Protein AF-A0A926AR43-F1 (afdb_monomer_lite)

pLDDT: mean 75.73, std 16.9, range [29.7, 95.81]

Secondary structure (DSSP, 8-state):
--HHHHHHHHHSPPPSSS-S-SEEEE----HHHHHHHHHHHTSSHHHHHHHHHHHHHHHHHTT--S--SSEEEE-SSEEEEEEE--TTS-HHHHHHHHHHHHHHHHTTTEEEEEEEEEEEEETTEEEEEEEEEEEEP----TT------SSSEEEEEEESSS-EEEEEEE-------

Foldseek 3Di:
DDPVVVVCCVVPPQDPPLRDFPDKDADDDDPVLVVVLVVVVPDCLLVVVVVLLVVLVVCVVVVVDPDRQWDWDDDPWWIKIWRFDDPVADASSLVSNLVVVVVVVVVLAKDFPGWMWTWHDDPVWIKIKTKTWIAGDPPDPDPDDDPDPAGIWIWIWIDIVDGITMTMTTHPPPPDD

Radius of gyration: 17.55 Å; chains: 1; bounding box: 45×41×49 Å

Sequence (177 aa):
MTFANKLINTLFPAATERNKPFLIEKLERNQHQKINYNRWLQTSEPRTFNETIYLAYKLKKHRKQKVSEILIFHSQYSQTLLIPYHHSLENYKFQYYFDYVKDSILSIGYHTTLAEREINDRETHIETTERYYLGFSDEFRVGGRIHQLYGSLLLELQLLTLKCLRLTGFVVKQLRE

Structure (mmCIF, N/CA/C/O backbone):
data_AF-A0A926AR43-F1
#
_entry.id   AF-A0A926AR43-F1
#
loop_
_atom_site.group_PDB
_atom_site.id
_atom_site.type_symbol
_atom_site.label_atom_id
_atom_site.label_alt_id
_atom_site.label_comp_id
_atom_site.label_asym_id
_atom_site.label_entity_id
_atom_site.label_seq_id
_atom_site.pdbx_PDB_ins_code
_atom_site.Cartn_x
_atom_site.Cartn_y
_atom_site.Cartn_z
_atom_site.occupancy
_atom_site.B_iso_or_equiv
_atom_site.auth_seq_id
_atom_site.auth_comp_id
_atom_site.auth_asym_id
_atom_site.auth_atom_id
_atom_site.pdbx_PDB_model_num
ATOM 1 N N . MET A 1 1 ? 10.035 18.831 11.432 1.00 45.59 1 MET A N 1
ATOM 2 C CA . MET A 1 1 ? 8.811 17.993 11.447 1.00 45.59 1 MET A CA 1
ATOM 3 C C . MET A 1 1 ? 7.919 18.370 10.271 1.00 45.59 1 MET A C 1
ATOM 5 O O . MET A 1 1 ? 7.848 19.546 9.939 1.00 45.59 1 MET A O 1
ATOM 9 N N . THR A 1 2 ? 7.246 17.403 9.653 1.00 62.22 2 THR A N 1
ATOM 10 C CA . THR A 1 2 ? 6.353 17.576 8.490 1.00 62.22 2 THR A CA 1
ATOM 11 C C . THR A 1 2 ? 4.924 17.974 8.882 1.00 62.22 2 THR A C 1
ATOM 13 O O . THR A 1 2 ? 4.415 17.545 9.915 1.00 62.22 2 THR A O 1
ATOM 16 N 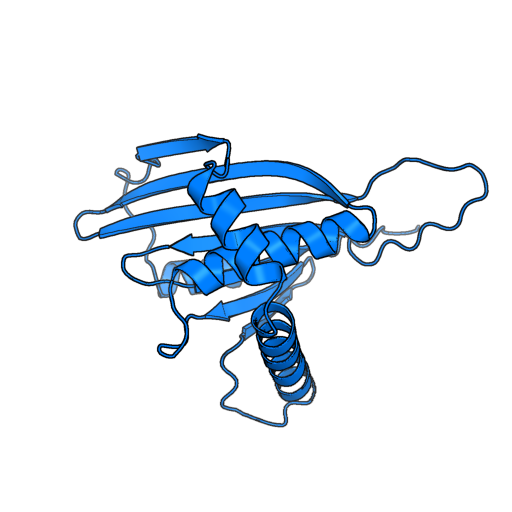N . PHE A 1 3 ? 4.239 18.744 8.024 1.00 57.16 3 PHE A N 1
ATOM 17 C CA . PHE A 1 3 ? 2.830 19.134 8.220 1.00 57.16 3 PHE A CA 1
ATOM 18 C C . PHE A 1 3 ? 1.893 17.922 8.356 1.00 57.16 3 PHE A C 1
ATOM 20 O O . PHE A 1 3 ? 1.027 17.918 9.225 1.00 57.16 3 PHE A O 1
ATOM 27 N N . ALA A 1 4 ? 2.122 16.865 7.566 1.00 55.84 4 ALA A N 1
ATOM 28 C CA . ALA A 1 4 ? 1.369 15.614 7.663 1.00 55.84 4 ALA A CA 1
ATOM 29 C C . ALA A 1 4 ? 1.416 15.015 9.080 1.00 55.84 4 ALA A C 1
ATOM 31 O O . ALA A 1 4 ? 0.385 14.596 9.588 1.00 55.84 4 ALA A O 1
ATOM 32 N N . ASN A 1 5 ? 2.571 15.053 9.754 1.00 53.03 5 ASN A N 1
ATOM 33 C CA . ASN A 1 5 ? 2.711 14.539 11.117 1.00 53.03 5 ASN A CA 1
ATOM 34 C C . ASN A 1 5 ? 1.969 15.425 12.129 1.00 53.03 5 ASN A C 1
ATOM 36 O O . ASN A 1 5 ? 1.402 14.898 13.073 1.00 53.03 5 ASN A O 1
ATOM 40 N N . LYS A 1 6 ? 1.898 16.751 11.929 1.00 63.38 6 LYS A N 1
ATOM 41 C CA . LYS A 1 6 ? 1.031 17.605 12.763 1.00 63.38 6 LYS A CA 1
ATOM 42 C C . LYS A 1 6 ? -0.447 17.273 12.569 1.00 63.38 6 LYS A C 1
ATOM 44 O O . LYS A 1 6 ? -1.176 17.222 13.550 1.00 63.38 6 LYS A O 1
ATOM 49 N N . LEU A 1 7 ? -0.887 17.043 11.331 1.00 63.50 7 LEU A N 1
ATOM 50 C CA . LEU A 1 7 ? -2.286 16.732 11.035 1.00 63.50 7 LEU A CA 1
ATOM 51 C C . LEU A 1 7 ? -2.677 15.337 11.553 1.00 63.50 7 LEU A C 1
ATOM 53 O O . LEU A 1 7 ? -3.717 15.203 12.188 1.00 63.50 7 LEU A O 1
ATOM 57 N N . ILE A 1 8 ? -1.806 14.336 11.384 1.00 60.00 8 ILE A N 1
ATOM 58 C CA . ILE A 1 8 ? -1.956 13.004 11.989 1.00 60.00 8 ILE A CA 1
ATOM 59 C C . ILE A 1 8 ? -2.001 13.124 13.515 1.00 60.00 8 ILE A C 1
ATOM 61 O O . ILE A 1 8 ? -3.003 12.732 14.091 1.00 60.00 8 ILE A O 1
ATOM 65 N N . ASN A 1 9 ? -1.033 13.784 14.161 1.00 62.75 9 ASN A N 1
ATOM 66 C CA . ASN A 1 9 ? -1.021 13.970 15.621 1.00 62.75 9 ASN A CA 1
ATOM 67 C C . ASN A 1 9 ? -2.187 14.830 16.165 1.00 62.75 9 ASN A C 1
ATOM 69 O O . ASN A 1 9 ? -2.351 14.925 17.378 1.00 62.75 9 ASN A O 1
ATOM 73 N N . THR A 1 10 ? -2.968 15.486 15.297 1.00 68.88 10 THR A N 1
ATOM 74 C CA . THR A 1 10 ? -4.179 16.245 15.669 1.00 68.88 10 THR A CA 1
ATOM 75 C C . THR A 1 10 ? -5.443 15.386 15.551 1.00 68.88 10 THR A C 1
ATOM 77 O O . THR A 1 10 ? -6.381 15.571 16.317 1.00 68.88 10 THR A O 1
ATOM 80 N N . LEU A 1 11 ? -5.470 14.444 14.602 1.00 55.44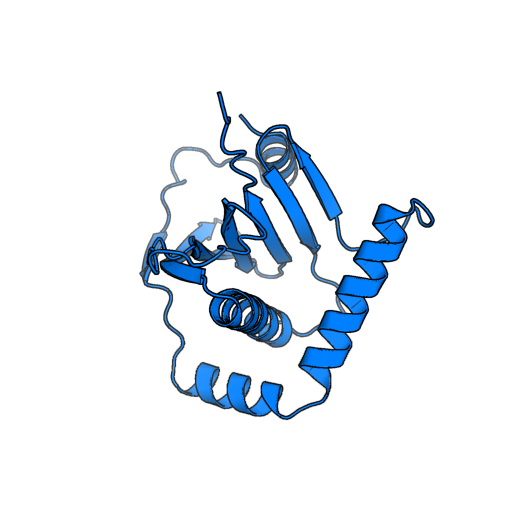 11 LEU A N 1
ATOM 81 C CA . LEU A 1 11 ? -6.562 13.479 14.412 1.00 55.44 11 LEU A CA 1
ATOM 82 C C . LEU A 1 11 ? -6.383 12.214 15.276 1.00 55.44 11 LEU A C 1
ATOM 84 O O . LEU A 1 11 ? -7.361 11.571 15.640 1.00 55.44 11 LEU A O 1
ATOM 88 N N . PHE A 1 12 ? -5.134 11.891 15.613 1.00 61.34 12 PHE A N 1
ATOM 89 C CA . PHE A 1 12 ? -4.676 10.723 16.360 1.00 61.34 12 PHE A CA 1
ATOM 90 C C . PHE A 1 12 ? -3.554 11.180 17.318 1.00 61.34 12 PHE A C 1
ATOM 92 O O . PHE A 1 12 ? -2.378 11.167 16.941 1.00 61.34 12 PHE A O 1
ATOM 99 N N . PRO A 1 13 ? -3.877 11.688 18.524 1.00 54.88 13 PRO A N 1
ATOM 100 C CA . PRO A 1 13 ? -2.875 12.232 19.439 1.00 54.88 13 PRO A CA 1
ATOM 101 C C . PRO A 1 13 ? -1.839 11.177 19.844 1.00 54.88 13 PRO A C 1
ATOM 103 O O . PRO A 1 13 ? -2.177 10.048 20.191 1.00 54.88 13 PRO A O 1
ATOM 106 N N . ALA A 1 14 ? -0.560 11.559 19.803 1.00 50.41 14 ALA A N 1
ATOM 107 C CA . ALA A 1 14 ? 0.548 10.659 20.106 1.00 50.41 14 ALA A CA 1
ATOM 108 C C . ALA A 1 14 ? 0.492 10.194 21.573 1.00 50.41 14 ALA A C 1
ATOM 110 O O . ALA A 1 14 ? 0.597 11.010 22.489 1.00 50.41 14 ALA A O 1
ATOM 111 N N . ALA A 1 15 ? 0.340 8.886 21.784 1.00 50.06 15 ALA A N 1
ATOM 112 C CA . ALA A 1 15 ? 0.233 8.305 23.117 1.00 50.06 15 ALA A CA 1
ATOM 113 C C . ALA A 1 15 ? 1.527 8.460 23.942 1.00 50.06 15 ALA A C 1
ATOM 115 O O . ALA A 1 15 ? 2.642 8.427 23.407 1.00 50.06 15 ALA A O 1
ATOM 116 N N . THR A 1 16 ? 1.354 8.574 25.261 1.00 49.16 16 THR A N 1
ATOM 117 C CA . THR A 1 16 ? 2.397 8.412 26.289 1.00 49.16 16 THR A CA 1
ATOM 118 C C . THR A 1 16 ? 3.026 7.013 26.240 1.00 49.16 16 THR A C 1
ATOM 120 O O . THR A 1 16 ? 2.541 6.145 25.527 1.00 49.16 16 THR A O 1
ATOM 123 N N . GLU A 1 17 ? 4.104 6.783 27.001 1.00 47.66 17 GLU A N 1
ATOM 124 C CA . GLU A 1 17 ? 5.125 5.718 26.838 1.00 47.66 17 GLU A CA 1
ATOM 125 C C . GLU A 1 17 ? 4.668 4.248 26.654 1.00 47.66 17 GLU A C 1
ATOM 127 O O . GLU A 1 17 ? 5.480 3.410 26.263 1.00 47.66 17 GLU A O 1
ATOM 132 N N . ARG A 1 18 ? 3.371 3.940 26.780 1.00 47.72 18 ARG A N 1
ATOM 133 C CA . ARG A 1 18 ? 2.690 2.739 26.239 1.00 47.72 18 ARG A CA 1
ATOM 134 C C . ARG A 1 18 ? 2.727 2.645 24.693 1.00 47.72 18 ARG A C 1
ATOM 136 O O . ARG A 1 18 ? 1.903 1.967 24.095 1.00 47.72 18 ARG A O 1
ATOM 143 N N . ASN A 1 19 ? 3.639 3.356 24.029 1.00 52.31 19 ASN A N 1
ATOM 144 C CA . ASN A 1 19 ? 3.619 3.654 22.593 1.00 52.31 19 ASN A CA 1
ATOM 145 C C . ASN A 1 19 ? 4.788 2.998 21.831 1.00 52.31 19 ASN A C 1
ATOM 147 O O . ASN A 1 19 ? 5.288 3.540 20.847 1.00 52.31 19 ASN A O 1
ATOM 151 N N . LYS A 1 20 ? 5.254 1.839 22.313 1.00 54.97 20 LYS A N 1
ATOM 152 C CA . LYS A 1 20 ? 6.039 0.901 21.500 1.00 54.97 20 LYS A CA 1
ATOM 153 C C . LYS A 1 20 ? 5.061 0.023 20.711 1.00 54.97 20 LYS A C 1
ATOM 155 O O . LYS A 1 20 ? 4.079 -0.414 21.312 1.00 54.97 20 LYS A O 1
ATOM 160 N N . PRO A 1 21 ? 5.319 -0.277 19.428 1.00 58.56 21 PRO A N 1
ATOM 161 C CA . PRO A 1 21 ? 4.482 -1.207 18.686 1.00 58.56 21 PRO A CA 1
ATOM 162 C C . PRO A 1 21 ? 4.519 -2.590 19.332 1.00 58.56 21 PRO A C 1
ATOM 164 O O . PRO A 1 21 ? 5.574 -3.065 19.755 1.00 58.56 21 PRO A O 1
ATOM 167 N N . PHE A 1 22 ? 3.347 -3.217 19.411 1.00 75.00 22 PHE A N 1
ATOM 168 C CA . PHE A 1 22 ? 3.155 -4.544 19.993 1.00 75.00 22 PHE A CA 1
ATOM 169 C C . PHE A 1 22 ? 3.867 -5.616 19.158 1.00 75.00 22 PHE A C 1
ATOM 171 O O . PHE A 1 22 ? 4.471 -6.538 19.703 1.00 75.00 22 PHE A O 1
ATOM 178 N N . LEU A 1 23 ? 3.846 -5.455 17.832 1.00 83.38 23 LEU A N 1
ATOM 179 C CA . LEU A 1 23 ? 4.600 -6.276 16.891 1.00 83.38 23 LEU A CA 1
ATOM 180 C C . LEU A 1 23 ? 5.087 -5.420 15.715 1.00 83.38 23 LEU A C 1
ATOM 182 O O . LEU A 1 23 ? 4.319 -4.644 15.151 1.00 83.38 23 LEU A O 1
ATOM 186 N N . ILE A 1 24 ? 6.343 -5.609 15.310 1.00 89.06 24 ILE A N 1
ATOM 187 C CA . ILE A 1 24 ? 6.808 -5.288 13.957 1.00 89.06 24 ILE A CA 1
ATOM 188 C C . ILE A 1 24 ? 7.202 -6.611 13.308 1.00 89.06 24 ILE A C 1
ATOM 190 O O . ILE A 1 24 ? 8.004 -7.361 13.864 1.00 89.06 24 ILE A O 1
ATOM 194 N N . GLU A 1 25 ? 6.656 -6.890 12.131 1.00 91.69 25 GLU A N 1
ATOM 195 C CA . GLU A 1 25 ? 6.975 -8.075 11.339 1.00 91.69 25 GLU A CA 1
ATOM 196 C C . GLU A 1 25 ? 7.204 -7.726 9.863 1.00 91.69 25 GLU A C 1
ATOM 198 O O . GLU A 1 25 ? 6.858 -6.644 9.381 1.00 91.69 25 GLU A O 1
ATOM 203 N N . LYS A 1 26 ? 7.790 -8.663 9.114 1.00 94.31 26 LYS A N 1
ATOM 204 C CA . LYS A 1 26 ? 7.937 -8.536 7.662 1.00 94.31 26 LYS A CA 1
ATOM 205 C C . LYS A 1 26 ? 6.564 -8.662 6.997 1.00 94.31 26 LYS A C 1
ATOM 207 O O . LYS A 1 26 ? 5.847 -9.636 7.217 1.00 94.31 26 LYS A O 1
ATOM 212 N N . LEU A 1 27 ? 6.216 -7.709 6.136 1.00 94.12 27 LEU A N 1
ATOM 213 C CA . LEU A 1 27 ? 4.940 -7.709 5.424 1.00 94.12 27 LEU A CA 1
ATOM 214 C C . LEU A 1 27 ? 4.918 -8.781 4.334 1.00 94.12 27 LEU A C 1
ATOM 216 O O . LEU A 1 27 ? 5.390 -8.574 3.216 1.00 94.12 27 LEU A O 1
ATOM 220 N N . GLU A 1 28 ? 4.311 -9.920 4.654 1.00 93.06 28 GLU A N 1
ATOM 221 C CA . GLU A 1 28 ? 4.021 -10.975 3.688 1.00 93.06 28 GLU A CA 1
ATOM 222 C C . GLU A 1 28 ? 2.516 -11.238 3.548 1.00 93.06 28 GLU A C 1
ATOM 224 O O . GLU A 1 28 ? 1.725 -11.107 4.488 1.00 93.06 28 GLU A O 1
ATOM 229 N N . ARG A 1 29 ? 2.113 -11.613 2.327 1.00 93.19 29 ARG A N 1
ATOM 230 C CA . ARG A 1 29 ? 0.750 -12.052 2.002 1.00 93.19 29 ARG A CA 1
ATOM 231 C C . ARG A 1 29 ? 0.650 -13.568 2.095 1.00 93.19 29 ARG A C 1
ATOM 233 O O . ARG A 1 29 ? 1.429 -14.279 1.449 1.00 93.19 29 ARG A O 1
ATOM 240 N N . ASN A 1 30 ? -0.331 -14.066 2.842 1.00 93.50 30 ASN A N 1
ATOM 241 C CA . ASN A 1 30 ? -0.620 -15.499 2.908 1.00 93.50 30 ASN A CA 1
ATOM 242 C C . ASN A 1 30 ? -1.229 -16.010 1.581 1.00 93.50 30 ASN A C 1
ATOM 244 O O . ASN A 1 30 ? -1.586 -15.220 0.701 1.00 93.50 30 ASN A O 1
ATOM 248 N N . GLN A 1 31 ? -1.332 -17.332 1.399 1.00 95.19 31 GLN A N 1
ATOM 249 C CA . GLN A 1 31 ? -1.822 -17.886 0.128 1.00 95.19 31 GLN A CA 1
ATOM 250 C C . GLN A 1 31 ? -3.272 -17.490 -0.188 1.00 95.19 31 GLN A C 1
ATOM 252 O O . GLN A 1 31 ? -3.568 -17.181 -1.337 1.00 95.19 31 GLN A O 1
ATOM 257 N N . HIS A 1 32 ? -4.161 -17.415 0.807 1.00 93.25 32 HIS A N 1
ATOM 258 C CA . HIS A 1 32 ? -5.552 -17.000 0.595 1.00 93.25 32 HIS A CA 1
ATOM 259 C C . HIS A 1 32 ? -5.650 -15.543 0.105 1.00 93.25 32 HIS A C 1
ATOM 261 O O . HIS A 1 32 ? -6.371 -15.258 -0.851 1.00 93.25 32 HIS A O 1
ATOM 267 N N . GLN A 1 33 ? -4.859 -14.635 0.689 1.00 91.81 33 GLN A N 1
ATOM 268 C CA . GLN A 1 33 ? -4.732 -13.251 0.223 1.00 91.81 33 GLN A CA 1
ATOM 269 C C . GLN A 1 33 ? -4.200 -13.187 -1.215 1.00 91.81 33 GLN A C 1
ATOM 271 O O . GLN A 1 33 ? -4.802 -12.510 -2.042 1.00 91.81 33 GLN A O 1
ATOM 276 N N . LYS A 1 34 ? -3.127 -13.928 -1.533 1.00 94.31 34 LYS A N 1
ATOM 277 C CA . LYS A 1 34 ? -2.548 -14.003 -2.890 1.00 94.31 34 LYS A CA 1
ATOM 278 C C . LYS A 1 34 ? -3.557 -14.523 -3.923 1.00 94.31 34 LYS A C 1
ATOM 280 O O . LYS A 1 34 ? -3.697 -13.933 -4.988 1.00 94.31 34 LYS A O 1
ATOM 285 N N . ILE A 1 35 ? -4.300 -15.584 -3.601 1.00 95.69 35 ILE A N 1
ATOM 286 C CA . ILE A 1 35 ? -5.327 -16.162 -4.482 1.00 95.69 35 ILE A CA 1
ATOM 287 C C . ILE A 1 35 ? -6.462 -15.160 -4.738 1.00 95.69 35 ILE A C 1
ATOM 289 O O . ILE A 1 35 ? -6.865 -14.977 -5.885 1.00 95.69 35 ILE A O 1
ATOM 293 N N . ASN A 1 36 ? -6.969 -14.489 -3.701 1.00 93.44 36 ASN A N 1
ATOM 294 C CA . ASN A 1 36 ? -8.083 -13.550 -3.863 1.00 93.44 36 ASN A CA 1
ATOM 295 C C . ASN A 1 36 ? -7.662 -12.233 -4.527 1.00 93.44 36 ASN A C 1
ATOM 297 O O . ASN A 1 36 ? -8.425 -11.704 -5.330 1.00 93.44 36 ASN A O 1
ATOM 301 N N . TYR A 1 37 ? -6.435 -11.763 -4.289 1.00 94.88 37 TYR A N 1
ATOM 302 C CA . TYR A 1 37 ? -5.831 -10.674 -5.055 1.00 94.88 37 TYR A CA 1
ATOM 303 C C . TYR A 1 37 ? -5.717 -11.037 -6.544 1.00 94.88 37 TYR A C 1
ATOM 305 O O . TYR A 1 37 ? -6.219 -10.306 -7.394 1.00 94.88 37 TYR A O 1
ATOM 313 N N . ASN A 1 38 ? -5.179 -12.217 -6.872 1.00 95.12 38 ASN A N 1
ATOM 314 C CA . ASN A 1 38 ? -5.079 -12.684 -8.258 1.00 95.12 38 ASN A CA 1
ATOM 315 C C . ASN A 1 38 ? -6.452 -12.831 -8.938 1.00 95.12 38 ASN A C 1
ATOM 317 O O . ASN A 1 38 ? -6.575 -12.508 -10.116 1.00 95.12 38 ASN A O 1
ATOM 321 N N . ARG A 1 39 ? -7.490 -13.271 -8.209 1.00 95.06 39 ARG A N 1
ATOM 322 C CA . ARG A 1 39 ? -8.886 -13.281 -8.692 1.00 95.06 39 ARG A CA 1
ATOM 323 C C . ARG A 1 39 ? -9.396 -11.864 -8.962 1.00 95.06 39 ARG A C 1
ATOM 325 O O . ARG A 1 39 ? -9.959 -11.615 -10.021 1.00 95.06 39 ARG A O 1
ATOM 332 N N . TRP A 1 40 ? -9.171 -10.939 -8.030 1.00 93.94 40 TRP A N 1
ATOM 333 C CA . TRP A 1 40 ? -9.574 -9.536 -8.140 1.00 93.94 40 TRP A CA 1
ATOM 334 C C . TRP A 1 40 ? -8.919 -8.833 -9.340 1.00 93.94 40 TRP A C 1
ATOM 336 O O . TRP A 1 40 ? -9.603 -8.101 -10.056 1.00 93.94 40 TRP A O 1
ATOM 346 N N . LEU A 1 41 ? -7.651 -9.143 -9.641 1.00 94.81 41 LEU A N 1
ATOM 347 C CA . LEU A 1 41 ? -6.945 -8.670 -10.840 1.00 94.81 41 LEU A CA 1
ATOM 348 C C . LEU A 1 41 ? -7.585 -9.113 -12.171 1.00 94.81 41 LEU A C 1
ATOM 350 O O . LEU A 1 41 ? -7.360 -8.452 -13.179 1.00 94.81 41 LEU A O 1
ATOM 354 N N . GLN A 1 42 ? -8.382 -10.191 -12.197 1.00 95.81 42 GLN A N 1
ATOM 355 C CA . GLN A 1 42 ? -9.130 -10.618 -13.395 1.00 95.81 42 GLN A CA 1
ATOM 356 C C . GLN A 1 42 ? -10.499 -9.925 -13.539 1.00 95.81 42 GLN A C 1
ATOM 358 O O . GLN A 1 42 ? -11.221 -10.178 -14.502 1.00 95.81 42 GLN A O 1
ATOM 363 N N . THR A 1 43 ? -10.891 -9.077 -12.584 1.00 93.81 43 THR A N 1
ATOM 364 C CA . THR A 1 43 ? -12.148 -8.313 -12.637 1.00 93.81 43 THR A CA 1
ATOM 365 C C . THR A 1 43 ? -11.930 -6.922 -13.240 1.00 93.81 43 THR A C 1
ATOM 367 O O . THR A 1 43 ? -10.802 -6.484 -13.457 1.00 93.81 43 THR A O 1
ATOM 370 N N . SER A 1 44 ? -13.011 -6.171 -13.465 1.00 91.38 44 SER A N 1
ATOM 371 C CA . SER A 1 44 ? -12.923 -4.749 -13.814 1.00 91.38 44 SER A CA 1
ATOM 372 C C . SER A 1 44 ? -12.586 -3.834 -12.625 1.00 91.38 44 SER A C 1
ATOM 374 O O . SER A 1 44 ? -12.225 -2.679 -12.849 1.00 91.38 44 SER A O 1
ATOM 376 N N . GLU A 1 45 ? -12.685 -4.305 -11.373 1.00 89.56 45 GLU A N 1
ATOM 377 C CA . GLU A 1 45 ? -12.505 -3.459 -10.181 1.00 89.56 45 GLU A CA 1
ATOM 378 C C . GLU A 1 45 ? -11.153 -2.720 -10.100 1.00 89.56 45 GLU A C 1
ATOM 380 O O . GLU A 1 45 ? -11.191 -1.523 -9.803 1.00 89.56 45 GLU A O 1
ATOM 385 N N . PRO A 1 46 ? -9.979 -3.327 -10.397 1.00 89.94 46 PRO A N 1
ATOM 386 C CA . PRO A 1 46 ? -8.695 -2.623 -10.325 1.00 89.94 46 PRO A CA 1
ATOM 387 C C . PRO A 1 46 ? -8.668 -1.398 -11.240 1.00 89.94 46 PRO A C 1
ATOM 389 O O . PRO A 1 46 ? -8.204 -0.323 -10.851 1.00 89.94 46 PRO A O 1
ATOM 392 N N . ARG A 1 47 ? -9.232 -1.547 -12.446 1.00 89.50 47 ARG A N 1
ATOM 393 C CA . ARG A 1 47 ? -9.338 -0.474 -13.432 1.00 89.50 47 ARG A CA 1
ATOM 394 C C . ARG A 1 47 ? -10.315 0.602 -12.967 1.00 89.50 47 ARG A C 1
ATOM 396 O O . ARG A 1 47 ? -9.915 1.761 -12.891 1.00 89.50 47 ARG A O 1
ATOM 403 N N . THR A 1 48 ? -11.548 0.234 -12.616 1.00 88.06 48 THR A N 1
ATOM 404 C CA . THR A 1 48 ? -12.582 1.188 -12.177 1.00 88.06 48 THR A CA 1
ATOM 405 C C . THR A 1 48 ? -12.129 1.992 -10.955 1.00 88.06 48 THR A C 1
ATOM 407 O O . THR A 1 48 ? -12.357 3.202 -10.877 1.00 88.06 48 THR A O 1
ATOM 410 N N . PHE A 1 49 ? -11.445 1.348 -10.006 1.00 85.19 49 PHE A N 1
ATOM 411 C CA . PHE A 1 49 ? -10.981 1.995 -8.782 1.00 85.19 49 PHE A CA 1
ATOM 412 C C . PHE A 1 49 ? -9.809 2.955 -9.046 1.00 85.19 49 PHE A C 1
ATOM 414 O O . PHE A 1 49 ? -9.835 4.103 -8.594 1.00 85.19 49 PHE A O 1
ATOM 421 N N . ASN A 1 50 ? -8.841 2.547 -9.875 1.00 86.94 50 ASN A N 1
ATOM 422 C CA . ASN A 1 50 ? -7.759 3.415 -10.344 1.00 86.94 50 ASN A CA 1
ATOM 423 C C . ASN A 1 50 ? -8.286 4.622 -11.152 1.00 86.94 50 ASN A C 1
ATOM 425 O O . ASN A 1 50 ? -7.882 5.757 -10.903 1.00 86.94 50 ASN A O 1
ATOM 429 N N . GLU A 1 51 ? -9.228 4.408 -12.079 1.00 87.69 51 GLU A N 1
ATOM 430 C CA . GLU A 1 51 ? -9.866 5.480 -12.861 1.00 87.69 51 GLU A CA 1
ATOM 431 C C . GLU A 1 51 ? -10.613 6.478 -11.961 1.00 87.69 51 GLU A C 1
ATOM 433 O O . GLU A 1 51 ? -10.483 7.689 -12.152 1.00 87.69 51 GLU A O 1
ATOM 438 N N . THR A 1 52 ? -11.311 5.993 -10.928 1.00 85.12 52 THR A N 1
ATOM 439 C CA . THR A 1 52 ? -11.996 6.830 -9.924 1.00 85.12 52 THR A CA 1
ATOM 440 C C . THR A 1 52 ? -11.007 7.708 -9.148 1.00 85.12 52 THR A C 1
ATOM 442 O O . THR A 1 52 ? -11.182 8.927 -9.065 1.00 85.12 52 THR A O 1
ATOM 445 N N . ILE A 1 53 ? -9.918 7.125 -8.634 1.00 83.31 53 ILE A N 1
ATOM 446 C CA . ILE A 1 53 ? -8.885 7.852 -7.877 1.00 83.31 53 ILE A CA 1
ATOM 447 C C . ILE A 1 53 ? -8.151 8.865 -8.771 1.00 83.31 53 ILE A C 1
ATOM 449 O O . ILE A 1 53 ? -7.894 9.998 -8.357 1.00 83.31 53 ILE A O 1
ATOM 453 N N . TYR A 1 54 ? -7.868 8.503 -10.023 1.00 86.12 54 TYR A N 1
ATOM 454 C CA . TYR A 1 54 ? -7.236 9.375 -11.015 1.00 86.12 54 TYR A CA 1
ATOM 455 C C . TYR A 1 54 ? -8.134 10.550 -11.442 1.00 86.12 54 TYR A C 1
ATOM 457 O O . TYR A 1 54 ? -7.656 11.681 -11.598 1.00 86.12 54 TYR A O 1
ATOM 465 N N . LEU A 1 55 ? -9.444 10.321 -11.580 1.00 85.38 55 LEU A N 1
ATOM 466 C CA . LEU A 1 55 ? -10.436 11.368 -11.831 1.00 85.38 55 LEU A CA 1
ATOM 467 C C . LEU A 1 55 ? -10.533 12.334 -10.640 1.00 85.38 55 LEU A C 1
ATOM 469 O O . LEU A 1 55 ? -10.465 13.551 -10.834 1.00 85.38 55 LEU A O 1
ATOM 473 N N . ALA A 1 56 ? -10.582 11.814 -9.411 1.00 83.19 56 ALA A N 1
ATOM 474 C CA . ALA A 1 56 ? -10.565 12.633 -8.202 1.00 83.19 56 ALA A CA 1
ATOM 475 C C . ALA A 1 56 ? -9.263 13.459 -8.082 1.00 83.19 56 ALA A C 1
ATOM 477 O O . ALA A 1 56 ? -9.319 14.659 -7.797 1.00 83.19 56 ALA A O 1
ATOM 478 N N . TYR A 1 57 ? -8.101 12.869 -8.404 1.00 85.19 57 TYR A N 1
ATOM 479 C CA . TYR A 1 57 ? -6.810 13.569 -8.493 1.00 85.19 57 TYR A CA 1
ATOM 480 C C . TYR A 1 57 ? -6.849 14.734 -9.488 1.00 85.19 57 TYR A C 1
ATOM 482 O O . TYR A 1 57 ? -6.456 15.852 -9.141 1.00 85.19 57 TYR A O 1
ATOM 490 N N . LYS A 1 58 ? -7.379 14.519 -10.700 1.00 84.62 58 LYS A N 1
ATOM 491 C CA . LYS A 1 58 ? -7.557 15.582 -11.703 1.00 84.62 58 LYS A CA 1
ATOM 492 C C . LYS A 1 58 ? -8.463 16.705 -11.192 1.00 84.62 58 LYS A C 1
ATOM 494 O O . LYS A 1 58 ? -8.073 17.872 -11.253 1.00 84.62 58 LYS A O 1
ATOM 499 N N . LEU A 1 59 ? -9.641 16.377 -10.661 1.00 83.88 59 LEU A N 1
ATOM 500 C CA . LEU A 1 59 ? -10.615 17.366 -10.180 1.00 83.88 59 LEU A CA 1
ATOM 501 C C . LEU A 1 59 ? -10.045 18.235 -9.048 1.00 83.88 59 LEU A C 1
ATOM 503 O O . LEU A 1 59 ? -10.186 19.463 -9.086 1.00 83.88 59 LEU A O 1
ATOM 507 N N . LYS A 1 60 ? -9.325 17.621 -8.098 1.00 83.19 60 LYS A N 1
ATOM 508 C CA . LYS A 1 60 ? -8.668 18.334 -6.996 1.00 83.19 60 LYS A CA 1
ATOM 509 C C . LYS A 1 60 ? -7.495 19.193 -7.479 1.00 83.19 60 LYS A C 1
ATOM 511 O O . LYS A 1 60 ? -7.403 20.359 -7.095 1.00 83.19 60 LYS A O 1
ATOM 516 N N . LYS A 1 61 ? -6.652 18.678 -8.386 1.00 81.56 61 LYS A N 1
ATOM 517 C CA . LYS A 1 61 ? -5.529 19.423 -8.992 1.00 81.56 61 LYS A CA 1
ATOM 518 C C . LYS A 1 61 ? -5.990 20.671 -9.751 1.00 81.56 61 LYS A C 1
ATOM 520 O O . LYS A 1 61 ? -5.350 21.714 -9.650 1.00 81.56 61 LYS A O 1
ATOM 525 N N . HIS A 1 62 ? -7.120 20.596 -10.453 1.00 81.38 62 HIS A N 1
ATOM 526 C CA . HIS A 1 62 ? -7.715 21.737 -11.158 1.00 81.38 62 HIS A CA 1
ATOM 527 C C . HIS A 1 62 ? -8.589 22.647 -10.269 1.00 81.38 62 HIS A C 1
ATOM 529 O O . HIS A 1 62 ? -9.235 23.551 -10.794 1.00 81.38 62 HIS A O 1
ATOM 535 N N . ARG A 1 63 ? -8.614 22.438 -8.940 1.00 69.50 63 ARG A N 1
ATOM 536 C CA . ARG A 1 63 ? -9.390 23.220 -7.951 1.00 69.50 63 ARG A CA 1
ATOM 537 C C . ARG A 1 63 ? -10.907 23.292 -8.226 1.00 69.50 63 ARG A C 1
ATOM 539 O O . ARG A 1 63 ? -11.575 24.179 -7.704 1.00 69.50 63 ARG A O 1
ATOM 546 N N . LYS A 1 64 ? -11.471 22.369 -9.020 1.00 60.41 64 LYS A N 1
ATOM 547 C CA . LYS A 1 64 ? -12.873 22.448 -9.489 1.00 60.41 64 LYS A CA 1
ATOM 548 C C . LYS A 1 64 ? -13.921 21.966 -8.476 1.00 60.41 64 LYS A C 1
ATOM 550 O O . LYS A 1 64 ? -15.109 22.1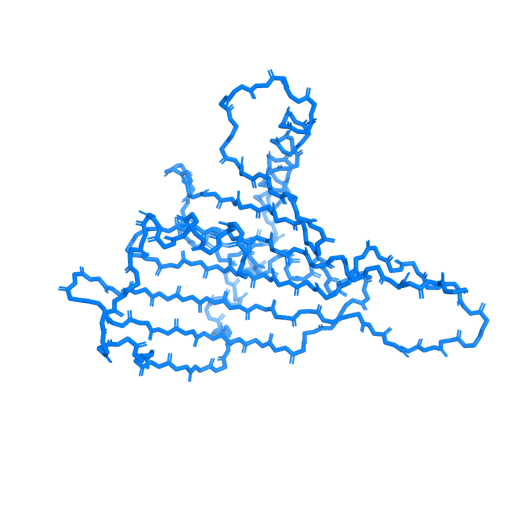47 -8.717 1.00 60.41 64 LYS A O 1
ATOM 555 N N . GLN A 1 65 ? -13.511 21.382 -7.349 1.00 56.28 65 GLN A N 1
ATOM 556 C CA . GLN A 1 65 ? -14.404 20.942 -6.271 1.00 56.28 65 GLN A CA 1
ATOM 557 C C . GLN A 1 65 ? -13.796 21.226 -4.892 1.00 56.28 65 GLN A C 1
ATOM 559 O O . GLN A 1 65 ? -12.600 21.022 -4.682 1.00 56.28 65 GLN A O 1
ATOM 564 N N . LYS A 1 66 ? -14.642 21.632 -3.932 1.00 52.81 66 LYS A N 1
ATOM 565 C CA . LYS A 1 66 ? -14.302 21.643 -2.495 1.00 52.81 66 LYS A CA 1
ATOM 566 C C . LYS A 1 66 ? -14.402 20.245 -1.873 1.00 52.81 66 LYS A C 1
ATOM 568 O O . LYS A 1 66 ? -13.590 19.900 -1.021 1.00 52.81 66 LYS A O 1
ATOM 573 N N . VAL A 1 67 ? -15.370 19.444 -2.323 1.00 51.56 67 VAL A N 1
ATOM 574 C CA . VAL A 1 67 ? -15.596 18.066 -1.869 1.00 51.56 67 VAL A CA 1
ATOM 575 C C . VAL A 1 67 ? -14.921 17.115 -2.853 1.00 51.56 67 VAL A C 1
ATOM 577 O O . VAL A 1 67 ? -15.422 16.865 -3.942 1.00 51.56 67 VAL A O 1
ATOM 580 N N . SER A 1 68 ? -13.738 16.642 -2.480 1.00 58.28 68 SER A N 1
ATOM 581 C CA . SER A 1 68 ? -12.994 15.597 -3.182 1.00 58.28 68 SER A CA 1
ATOM 582 C C . SER A 1 68 ? -12.322 14.761 -2.103 1.00 58.28 68 SER A C 1
ATOM 584 O O . SER A 1 68 ? -11.550 15.316 -1.316 1.00 58.28 68 SER A O 1
ATOM 586 N N . GLU A 1 69 ? -12.686 13.480 -2.041 1.00 75.00 69 GLU A N 1
ATOM 587 C CA . GLU A 1 69 ? -12.387 12.565 -0.930 1.00 75.00 69 GLU A CA 1
ATOM 588 C C . GLU A 1 69 ? -10.883 12.422 -0.696 1.00 75.00 69 GLU A C 1
ATOM 590 O O . GLU A 1 69 ? -10.407 12.588 0.423 1.00 75.00 69 GLU A O 1
ATOM 595 N N . ILE A 1 70 ? -10.115 12.215 -1.767 1.00 79.75 70 ILE A N 1
ATOM 596 C CA . ILE A 1 70 ? -8.654 12.202 -1.701 1.00 79.75 70 ILE A CA 1
ATOM 597 C C . ILE A 1 70 ? -8.087 13.532 -1.181 1.00 79.75 70 ILE A C 1
ATOM 599 O O . ILE A 1 70 ? -8.594 14.614 -1.473 1.00 79.75 70 ILE A O 1
ATOM 603 N N . LEU A 1 71 ? -6.967 13.487 -0.472 1.00 82.94 71 LEU A N 1
ATOM 604 C CA . LEU A 1 71 ? -6.234 14.652 0.012 1.00 82.94 71 LEU A CA 1
ATOM 605 C C . LEU A 1 71 ? -4.853 14.686 -0.650 1.00 82.94 71 LEU A C 1
ATOM 607 O O . LEU A 1 71 ? -4.150 13.681 -0.684 1.00 82.94 71 LEU A O 1
ATOM 611 N N . ILE A 1 72 ? -4.468 15.843 -1.195 1.00 81.81 72 ILE A N 1
ATOM 612 C CA . ILE A 1 72 ? -3.164 16.049 -1.839 1.00 81.81 72 ILE A CA 1
ATOM 613 C C . ILE A 1 72 ? -2.397 17.074 -1.012 1.00 81.81 72 ILE A C 1
ATOM 615 O O . ILE A 1 72 ? -2.881 18.188 -0.812 1.00 81.81 72 ILE A O 1
ATOM 619 N N . PHE A 1 73 ? -1.199 16.708 -0.564 1.00 79.44 73 PHE A N 1
ATOM 620 C CA . PHE A 1 73 ? -0.298 17.586 0.175 1.00 79.44 73 PHE A CA 1
ATOM 621 C C . PHE A 1 73 ? 1.036 17.710 -0.557 1.00 79.44 73 PHE A C 1
ATOM 623 O O . PHE A 1 73 ? 1.620 16.713 -0.984 1.00 79.44 73 PHE A O 1
ATOM 630 N N . HIS A 1 74 ? 1.544 18.935 -0.653 1.00 80.12 74 HIS A N 1
A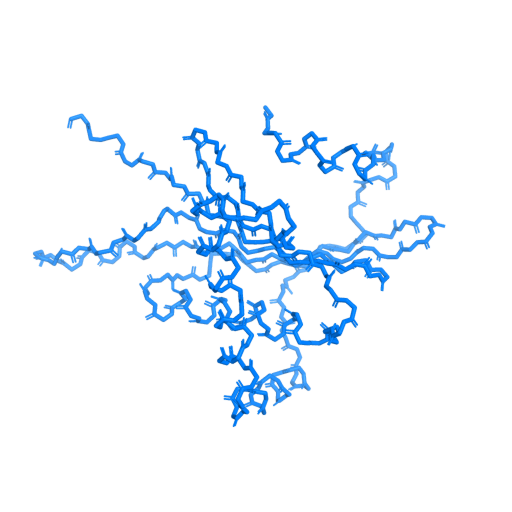TOM 631 C CA . HIS A 1 74 ? 2.868 19.228 -1.187 1.00 80.12 74 HIS A CA 1
ATOM 632 C C . HIS A 1 74 ? 3.731 19.838 -0.082 1.00 80.12 74 HIS A C 1
ATOM 634 O O . HIS A 1 74 ? 3.294 20.746 0.623 1.00 80.12 74 HIS A O 1
ATOM 640 N N . SER A 1 75 ? 4.954 19.337 0.062 1.00 75.69 75 SER A N 1
ATOM 641 C CA . SER A 1 75 ? 6.004 19.932 0.886 1.00 75.69 75 SER A CA 1
ATOM 642 C C . SER A 1 75 ? 7.240 20.209 0.025 1.00 75.69 75 SER A C 1
ATOM 644 O O . SER A 1 75 ? 7.291 19.818 -1.140 1.00 75.69 75 SER A O 1
ATOM 646 N N . GLN A 1 76 ? 8.261 20.845 0.602 1.00 73.81 76 GLN A N 1
ATOM 647 C CA . GLN A 1 76 ? 9.556 21.053 -0.057 1.00 73.81 76 GLN A CA 1
ATOM 648 C C . GLN A 1 76 ? 10.244 19.736 -0.485 1.00 73.81 76 GLN A C 1
ATOM 650 O O . GLN A 1 76 ? 11.041 19.753 -1.418 1.00 73.81 76 GLN A O 1
ATOM 655 N N . TYR A 1 77 ? 9.919 18.609 0.165 1.00 71.62 77 TYR A N 1
ATOM 656 C CA . TYR A 1 77 ? 10.626 17.327 0.019 1.00 71.62 77 TYR A CA 1
ATOM 657 C C . TYR A 1 77 ? 9.729 16.160 -0.449 1.00 71.62 77 TYR A C 1
ATOM 659 O O . TYR A 1 77 ? 10.220 15.073 -0.752 1.00 71.62 77 TYR A O 1
ATOM 667 N N . SER A 1 78 ? 8.403 16.339 -0.488 1.00 73.31 78 SER A N 1
ATOM 668 C CA . SER A 1 78 ? 7.454 15.246 -0.751 1.00 73.31 78 SER A CA 1
ATOM 669 C C . SER A 1 78 ? 6.132 15.698 -1.372 1.00 73.31 78 SER A C 1
ATOM 671 O O . SER A 1 78 ? 5.680 16.832 -1.194 1.00 73.31 78 SER A O 1
ATOM 673 N N . GLN A 1 79 ? 5.484 14.769 -2.076 1.00 81.94 79 GLN A N 1
ATOM 674 C CA . GLN A 1 79 ? 4.126 14.885 -2.598 1.00 81.94 79 GLN A CA 1
ATOM 675 C C . GLN A 1 79 ? 3.310 13.693 -2.082 1.00 81.94 79 GLN A C 1
ATOM 677 O O . GLN A 1 79 ? 3.616 12.542 -2.377 1.00 81.94 79 GLN A O 1
ATOM 682 N N . THR A 1 80 ? 2.293 13.956 -1.265 1.00 81.19 80 THR A N 1
ATOM 683 C CA . THR A 1 80 ? 1.467 12.920 -0.622 1.00 81.19 80 THR A CA 1
ATOM 684 C C . THR A 1 80 ? 0.061 12.928 -1.208 1.00 81.19 80 THR A C 1
ATOM 686 O O . THR A 1 80 ? -0.571 13.983 -1.258 1.00 81.19 80 THR A O 1
ATOM 689 N N . LEU A 1 81 ? -0.434 11.755 -1.600 1.00 85.88 81 LEU A N 1
ATOM 690 C CA . LEU A 1 81 ? -1.826 11.470 -1.930 1.00 85.88 81 LEU A CA 1
ATOM 691 C C . LEU A 1 81 ? -2.400 10.549 -0.843 1.00 85.88 81 LEU A C 1
ATOM 693 O O . LEU A 1 81 ? -2.082 9.366 -0.781 1.00 85.88 81 LEU A O 1
ATOM 697 N N . LEU A 1 82 ? -3.258 11.086 0.015 1.00 85.75 82 LEU A N 1
ATOM 698 C CA . LEU A 1 82 ? -4.007 10.318 1.007 1.00 85.75 82 LEU A CA 1
ATOM 699 C C . LEU A 1 82 ? -5.395 9.999 0.438 1.00 85.75 82 LEU A C 1
ATOM 701 O O . LEU A 1 82 ? -6.121 10.896 0.021 1.00 85.75 82 LEU A O 1
ATOM 705 N N . ILE A 1 83 ? -5.749 8.720 0.408 1.00 84.50 83 ILE A N 1
ATOM 706 C CA . ILE A 1 83 ? -7.029 8.178 -0.044 1.00 84.50 83 ILE A CA 1
ATOM 707 C C . ILE A 1 83 ? -7.754 7.689 1.221 1.00 84.50 83 ILE A C 1
ATOM 709 O O . ILE A 1 83 ? -7.478 6.583 1.703 1.00 84.50 83 ILE A O 1
ATOM 713 N N . PRO A 1 84 ? -8.626 8.508 1.836 1.00 78.25 84 PRO A N 1
ATOM 714 C CA . PRO A 1 84 ? -9.391 8.056 2.987 1.00 78.25 84 PRO A CA 1
ATOM 715 C C . PRO A 1 84 ? -10.352 6.934 2.582 1.00 78.25 84 PRO A C 1
ATOM 717 O O . PRO A 1 84 ? -10.681 6.741 1.411 1.00 78.25 84 PRO A O 1
ATOM 720 N N . TYR A 1 85 ? -10.820 6.193 3.577 1.00 75.19 85 TYR A N 1
ATOM 721 C CA . TYR A 1 85 ? -11.900 5.239 3.395 1.00 75.19 85 TYR A CA 1
ATOM 722 C C . TYR A 1 85 ? -13.208 5.946 3.014 1.00 75.19 85 TYR A C 1
ATOM 724 O O . TYR A 1 85 ? -13.650 6.855 3.714 1.00 75.19 85 TYR A O 1
ATOM 732 N N . HIS A 1 86 ? -13.852 5.470 1.947 1.00 71.81 86 HIS A N 1
ATOM 733 C CA . HIS A 1 86 ? -15.263 5.730 1.676 1.00 71.81 86 HIS A CA 1
ATOM 734 C C . HIS A 1 86 ? -16.093 4.460 1.913 1.00 71.81 86 HIS A C 1
ATOM 736 O O . HIS A 1 86 ? -15.692 3.368 1.510 1.00 71.81 86 HIS A O 1
ATOM 742 N N . HIS A 1 87 ? -17.251 4.597 2.564 1.00 66.19 87 HIS A N 1
ATOM 743 C CA . HIS A 1 87 ? -18.031 3.479 3.115 1.00 66.19 87 HIS A CA 1
ATOM 744 C C . HIS A 1 87 ? -18.559 2.473 2.077 1.00 66.19 87 HIS A C 1
ATOM 746 O O . HIS A 1 87 ? -18.815 1.323 2.417 1.00 66.19 87 HIS A O 1
ATOM 752 N N . SER A 1 88 ? -18.659 2.868 0.806 1.00 64.44 88 SER A N 1
ATOM 753 C CA . SER A 1 88 ? -19.035 1.992 -0.314 1.00 64.44 88 SER A CA 1
ATOM 754 C C . SER A 1 88 ? -17.931 1.016 -0.760 1.00 64.44 88 SER A C 1
ATOM 756 O O . SER A 1 88 ? -18.100 0.319 -1.757 1.00 64.44 88 SER A O 1
ATOM 758 N N . LEU A 1 89 ? -16.775 1.007 -0.089 1.00 64.50 89 LEU A N 1
ATOM 759 C CA . LEU A 1 89 ? -15.578 0.268 -0.489 1.00 64.50 89 LEU A CA 1
ATOM 760 C C . LEU A 1 89 ? -15.192 -0.744 0.592 1.00 64.50 89 LEU A C 1
ATOM 762 O O . LEU A 1 89 ? -14.814 -0.365 1.699 1.00 64.50 89 LEU A O 1
ATOM 766 N N . GLU A 1 90 ? -15.220 -2.036 0.288 1.00 66.81 90 GLU A N 1
ATOM 767 C CA . GLU A 1 90 ? -14.934 -3.092 1.270 1.00 66.81 90 GLU A CA 1
ATOM 768 C C . GLU A 1 90 ? -13.457 -3.113 1.724 1.00 66.81 90 GLU A C 1
ATOM 770 O O . GLU A 1 90 ? -12.563 -2.595 1.052 1.00 66.81 90 GLU A O 1
ATOM 775 N N . ASN A 1 91 ? -13.174 -3.672 2.909 1.00 64.25 91 ASN A N 1
ATOM 776 C CA . ASN A 1 91 ? -11.837 -3.603 3.533 1.00 64.25 91 ASN A CA 1
ATOM 777 C C . ASN A 1 91 ? -10.748 -4.255 2.677 1.00 64.25 91 ASN A C 1
ATOM 779 O O . ASN A 1 91 ? -9.692 -3.661 2.460 1.00 64.25 91 ASN A O 1
ATOM 783 N N . TYR A 1 92 ? -11.031 -5.439 2.136 1.00 69.69 92 TYR A N 1
ATOM 784 C CA . TYR A 1 92 ? -10.084 -6.184 1.312 1.00 69.69 92 TYR A CA 1
ATOM 785 C C . TYR A 1 92 ? -9.744 -5.465 -0.005 1.00 69.69 92 TYR A C 1
ATOM 787 O O . TYR A 1 92 ? -8.615 -5.572 -0.471 1.00 69.69 92 TYR A O 1
ATOM 795 N N . LYS A 1 93 ? -10.661 -4.657 -0.561 1.00 77.19 93 LYS A N 1
ATOM 796 C CA . LYS A 1 93 ? -10.435 -3.894 -1.804 1.00 77.19 93 LYS A CA 1
ATOM 797 C C . LYS A 1 93 ? -9.360 -2.819 -1.631 1.00 77.19 93 LYS A C 1
ATOM 799 O O . LYS A 1 93 ? -8.576 -2.588 -2.545 1.00 77.19 93 LYS A O 1
ATOM 804 N N . PHE A 1 94 ? -9.244 -2.234 -0.435 1.00 83.94 94 PHE A N 1
ATOM 805 C CA . PHE A 1 94 ? -8.129 -1.340 -0.102 1.00 83.94 94 PHE A CA 1
ATOM 806 C C . PHE A 1 94 ? -6.788 -2.078 0.013 1.00 83.94 94 PHE A C 1
ATOM 808 O O . PHE A 1 94 ? -5.784 -1.554 -0.464 1.00 83.94 94 PHE A O 1
ATOM 815 N N . GLN A 1 95 ? -6.760 -3.293 0.575 1.00 88.00 95 GLN A N 1
ATOM 816 C CA . GLN A 1 95 ? -5.541 -4.112 0.610 1.00 88.00 95 GLN A CA 1
ATOM 817 C C . GLN A 1 95 ? -5.116 -4.542 -0.807 1.00 88.00 95 GLN A C 1
ATOM 819 O O . GLN A 1 95 ? -3.946 -4.433 -1.162 1.00 88.00 95 GLN A O 1
ATOM 824 N N . TYR A 1 96 ? -6.066 -4.971 -1.642 1.00 90.88 96 TYR A N 1
ATOM 825 C CA . TYR A 1 96 ? -5.794 -5.371 -3.025 1.00 90.88 96 TYR A CA 1
ATOM 826 C C . TYR A 1 96 ? -5.346 -4.184 -3.882 1.00 90.88 96 TYR A C 1
ATOM 828 O O . TYR A 1 96 ? -4.401 -4.316 -4.652 1.00 90.88 96 TYR A O 1
ATOM 836 N N . TYR A 1 97 ? -5.936 -2.999 -3.701 1.00 88.75 97 TYR A N 1
ATOM 837 C CA . TYR A 1 97 ? -5.456 -1.801 -4.386 1.00 88.75 97 TYR A CA 1
ATOM 838 C C . TYR A 1 97 ? -4.081 -1.328 -3.885 1.00 88.75 97 TYR A C 1
ATOM 840 O O . TYR A 1 97 ? -3.273 -0.861 -4.680 1.00 88.75 97 TYR A O 1
ATOM 848 N N . PHE A 1 98 ? -3.772 -1.480 -2.595 1.00 91.12 98 PHE A N 1
ATOM 849 C CA . PHE A 1 98 ? -2.441 -1.203 -2.042 1.00 91.12 98 PHE A CA 1
ATOM 850 C C . PHE A 1 98 ? -1.364 -2.110 -2.663 1.00 91.12 98 PHE A C 1
ATOM 852 O O . PHE A 1 98 ? -0.334 -1.615 -3.127 1.00 91.12 98 PHE A O 1
ATOM 859 N N . ASP A 1 99 ? -1.637 -3.414 -2.766 1.00 93.50 99 ASP A N 1
ATOM 860 C CA . ASP A 1 99 ? -0.749 -4.369 -3.439 1.00 93.50 99 ASP A CA 1
ATOM 861 C C . ASP A 1 99 ? -0.665 -4.112 -4.965 1.00 93.50 99 ASP A C 1
ATOM 863 O O . ASP A 1 99 ? 0.421 -4.202 -5.537 1.00 93.50 99 ASP A O 1
ATOM 867 N N . TYR A 1 100 ? -1.754 -3.676 -5.611 1.00 93.81 100 TYR A N 1
ATOM 868 C CA . TYR A 1 100 ? -1.784 -3.272 -7.028 1.00 93.81 100 TYR A CA 1
ATOM 869 C C . TYR A 1 100 ? -1.005 -1.987 -7.320 1.00 93.81 100 TYR A C 1
ATOM 871 O O . TYR A 1 100 ? -0.314 -1.902 -8.336 1.00 93.81 100 TYR A O 1
ATOM 879 N N . VAL A 1 101 ? -1.065 -0.985 -6.437 1.00 91.69 101 VAL A N 1
ATOM 880 C CA . VAL A 1 101 ? -0.245 0.231 -6.551 1.00 91.69 101 VAL A CA 1
ATOM 881 C C . VAL A 1 101 ? 1.235 -0.119 -6.397 1.00 91.69 101 VAL A C 1
ATOM 883 O O . VAL A 1 101 ? 2.047 0.383 -7.173 1.00 91.69 101 VAL A O 1
ATOM 886 N N . LYS A 1 102 ? 1.590 -1.035 -5.481 1.00 94.06 102 LYS A N 1
ATOM 887 C CA . LYS A 1 102 ? 2.947 -1.600 -5.411 1.00 94.06 102 LYS A CA 1
ATOM 888 C C . LYS A 1 102 ? 3.338 -2.255 -6.734 1.00 94.06 102 LYS A C 1
ATOM 890 O O . LYS A 1 102 ? 4.352 -1.869 -7.302 1.00 94.06 102 LYS A O 1
ATOM 895 N N . ASP A 1 103 ? 2.563 -3.218 -7.232 1.00 94.81 103 ASP A N 1
ATOM 896 C CA . ASP A 1 103 ? 2.909 -3.959 -8.456 1.00 94.81 103 ASP A CA 1
ATOM 897 C C . ASP A 1 103 ? 3.021 -3.036 -9.679 1.00 94.81 103 ASP A C 1
ATOM 899 O O . ASP A 1 103 ? 3.956 -3.163 -10.469 1.00 94.81 103 ASP A O 1
ATOM 903 N N . SER A 1 104 ? 2.146 -2.031 -9.775 1.00 91.12 104 SER A N 1
ATOM 904 C CA . SER A 1 104 ? 2.214 -0.982 -10.798 1.00 91.12 104 SER A CA 1
ATOM 905 C C . SER A 1 104 ? 3.525 -0.188 -10.724 1.00 91.12 104 SER A C 1
ATOM 907 O O . SER A 1 104 ? 4.144 0.068 -11.755 1.00 91.12 104 SER A O 1
ATOM 909 N N . ILE A 1 105 ? 3.986 0.171 -9.522 1.00 89.62 105 ILE A N 1
ATOM 910 C CA . ILE A 1 105 ? 5.249 0.900 -9.317 1.00 89.62 105 ILE A CA 1
ATOM 911 C C . ILE A 1 105 ? 6.468 0.004 -9.593 1.00 89.62 105 ILE A C 1
ATOM 913 O O . ILE A 1 105 ? 7.420 0.449 -10.232 1.00 89.62 105 ILE A O 1
ATOM 917 N N . LEU A 1 106 ? 6.433 -1.268 -9.187 1.00 90.88 106 LEU A N 1
ATOM 918 C CA . LEU A 1 106 ? 7.492 -2.232 -9.508 1.00 90.88 106 LEU A CA 1
ATOM 919 C C . LEU A 1 106 ? 7.617 -2.444 -11.029 1.00 90.88 106 LEU A C 1
ATOM 921 O O . LEU A 1 106 ? 8.727 -2.487 -11.557 1.00 90.88 106 LEU A O 1
ATOM 925 N N . SER A 1 107 ? 6.493 -2.476 -11.759 1.00 89.69 107 SER A N 1
ATOM 926 C CA . SER A 1 107 ? 6.479 -2.663 -13.221 1.00 89.69 107 SER A CA 1
ATOM 927 C C . SER A 1 107 ? 7.202 -1.565 -14.020 1.00 89.69 107 SER A C 1
ATOM 929 O O . SER A 1 107 ? 7.582 -1.799 -15.165 1.00 89.69 107 SER A O 1
ATOM 931 N N . ILE A 1 108 ? 7.439 -0.390 -13.418 1.00 85.44 108 ILE A N 1
ATOM 932 C CA . ILE A 1 108 ? 8.146 0.745 -14.038 1.00 85.44 108 ILE A CA 1
ATOM 933 C C . ILE A 1 108 ? 9.593 0.926 -13.529 1.00 85.44 108 ILE A C 1
ATOM 935 O O . ILE A 1 108 ? 10.164 2.006 -13.672 1.00 85.44 108 ILE A O 1
ATOM 939 N N . GLY A 1 109 ? 10.204 -0.120 -12.955 1.00 84.94 109 GLY A N 1
ATOM 940 C CA . GLY A 1 109 ? 11.642 -0.157 -12.629 1.00 84.94 109 GLY A CA 1
ATOM 941 C C . GLY A 1 109 ? 12.016 0.164 -11.176 1.00 84.94 109 GLY A C 1
ATOM 942 O O . GLY A 1 109 ? 13.197 0.343 -10.873 1.00 84.94 109 GLY A O 1
ATOM 943 N N . TYR A 1 110 ? 11.037 0.225 -10.271 1.00 89.88 110 TYR A N 1
ATOM 944 C CA . TYR A 1 110 ? 11.294 0.272 -8.828 1.00 89.88 110 TYR A CA 1
ATOM 945 C C . TYR A 1 110 ? 11.458 -1.143 -8.254 1.00 89.88 110 TYR A C 1
ATOM 947 O O . TYR A 1 110 ? 10.950 -2.119 -8.803 1.00 89.88 110 TYR A O 1
ATOM 955 N N . HIS A 1 111 ? 12.124 -1.246 -7.106 1.00 91.00 111 HIS A N 1
ATOM 956 C CA . HIS A 1 111 ? 12.259 -2.464 -6.311 1.00 91.00 111 HIS A CA 1
ATOM 957 C C . HIS A 1 111 ? 11.722 -2.233 -4.890 1.00 91.00 111 HIS A C 1
ATOM 959 O O . HIS A 1 111 ? 11.734 -1.110 -4.385 1.00 91.00 111 HIS A O 1
ATOM 965 N N . THR A 1 112 ? 11.279 -3.291 -4.207 1.00 93.25 112 THR A N 1
ATOM 966 C CA . THR A 1 112 ? 10.898 -3.197 -2.789 1.00 93.25 112 THR A CA 1
ATOM 967 C C . THR A 1 112 ? 12.145 -3.241 -1.914 1.00 93.25 112 THR A C 1
ATOM 969 O O . THR A 1 112 ? 12.784 -4.283 -1.805 1.00 93.25 112 THR A O 1
ATOM 972 N N . THR A 1 113 ? 12.480 -2.119 -1.280 1.00 92.62 113 THR A N 1
ATOM 973 C CA . THR A 1 113 ? 13.614 -1.991 -0.352 1.00 92.62 113 THR A CA 1
ATOM 974 C C . THR A 1 113 ? 13.249 -2.501 1.047 1.00 92.62 113 THR A C 1
ATOM 976 O O . THR A 1 113 ? 14.060 -3.152 1.697 1.00 92.62 113 THR A O 1
ATOM 979 N N . LEU A 1 114 ? 12.015 -2.246 1.501 1.00 92.44 114 LEU A N 1
ATOM 980 C CA . LEU A 1 114 ? 11.471 -2.772 2.758 1.00 92.44 114 LEU A CA 1
ATOM 981 C C . LEU A 1 114 ? 9.960 -3.010 2.631 1.00 92.44 114 LEU A C 1
ATOM 983 O O . LEU A 1 114 ? 9.249 -2.236 1.989 1.00 92.44 114 LEU A O 1
ATOM 987 N N . ALA A 1 115 ? 9.483 -4.081 3.261 1.00 95.69 115 ALA A N 1
ATOM 988 C CA . ALA A 1 115 ? 8.074 -4.418 3.405 1.00 95.69 115 ALA A CA 1
ATOM 989 C C . ALA A 1 115 ? 7.819 -4.798 4.871 1.00 95.69 115 ALA A C 1
ATOM 991 O O . ALA A 1 115 ? 8.314 -5.828 5.334 1.00 95.69 115 ALA A O 1
ATOM 992 N N . GLU A 1 116 ? 7.060 -3.982 5.597 1.00 94.75 116 GLU A N 1
ATOM 993 C CA . GLU A 1 116 ? 6.850 -4.113 7.046 1.00 94.75 116 GLU A CA 1
ATOM 994 C C . GLU A 1 116 ? 5.371 -3.994 7.435 1.00 94.75 116 GLU A C 1
ATOM 996 O O . GLU A 1 116 ? 4.590 -3.293 6.784 1.00 94.75 116 GLU A O 1
ATOM 1001 N N . ARG A 1 117 ? 4.982 -4.702 8.495 1.00 93.56 117 ARG A N 1
ATOM 1002 C CA . ARG A 1 117 ? 3.704 -4.540 9.187 1.00 93.56 117 ARG A CA 1
ATOM 1003 C C . ARG A 1 117 ? 3.994 -4.195 10.640 1.00 93.56 117 ARG A C 1
ATOM 1005 O O . ARG A 1 117 ? 4.695 -4.926 11.330 1.00 93.56 117 ARG A O 1
ATOM 1012 N N . GLU A 1 118 ? 3.425 -3.091 11.088 1.00 91.94 118 GLU A N 1
ATOM 1013 C CA . GLU A 1 118 ? 3.455 -2.604 12.460 1.00 91.94 118 GLU A CA 1
ATOM 1014 C C . GLU A 1 118 ? 2.055 -2.780 13.055 1.00 91.94 118 GLU A C 1
ATOM 1016 O O . GLU A 1 118 ? 1.077 -2.302 12.480 1.00 91.94 118 GLU A O 1
ATOM 1021 N N . ILE A 1 119 ? 1.943 -3.467 14.189 1.00 87.94 119 ILE A N 1
ATOM 1022 C CA . ILE A 1 119 ? 0.691 -3.632 14.929 1.00 87.94 119 ILE A CA 1
ATOM 1023 C C . ILE A 1 119 ? 0.826 -2.892 16.259 1.00 87.94 119 ILE A C 1
ATOM 1025 O O . ILE A 1 119 ? 1.718 -3.189 17.055 1.00 87.94 119 ILE A O 1
ATOM 1029 N N . ASN A 1 120 ? -0.072 -1.940 16.502 1.00 85.94 120 ASN A N 1
ATOM 1030 C CA . ASN A 1 120 ? -0.209 -1.233 17.769 1.00 85.94 120 ASN A CA 1
ATOM 1031 C C . ASN A 1 120 ? -1.508 -1.673 18.441 1.00 85.94 120 ASN A C 1
ATOM 1033 O O . ASN A 1 120 ? -2.595 -1.442 17.911 1.00 85.94 120 ASN A O 1
ATOM 1037 N N . ASP A 1 121 ? -1.393 -2.274 19.620 1.00 80.25 121 ASP A N 1
ATOM 1038 C CA . ASP A 1 121 ? -2.540 -2.502 20.493 1.00 80.25 121 ASP A CA 1
ATOM 1039 C C . ASP A 1 121 ? -2.854 -1.197 21.246 1.00 80.25 121 ASP A C 1
ATOM 1041 O O . ASP A 1 121 ? -1.967 -0.595 21.861 1.00 80.25 121 ASP A O 1
ATOM 1045 N N . ARG A 1 122 ? -4.092 -0.706 21.143 1.00 80.00 122 ARG A N 1
ATOM 1046 C CA . ARG A 1 122 ? -4.580 0.493 21.838 1.00 80.00 122 ARG A CA 1
ATOM 1047 C C . ARG A 1 122 ? -5.728 0.092 22.749 1.00 80.00 122 ARG A C 1
ATOM 1049 O O . ARG A 1 122 ? -6.537 -0.760 22.408 1.00 80.00 122 ARG A O 1
ATOM 1056 N N . GLU A 1 123 ? -5.897 0.836 23.837 1.00 74.06 123 GLU A N 1
ATOM 1057 C CA . GLU A 1 123 ? -6.912 0.613 24.885 1.00 74.06 123 GLU A CA 1
ATOM 1058 C C . GLU A 1 123 ? -8.376 0.522 24.389 1.00 74.06 123 GLU A C 1
ATOM 1060 O O . GLU A 1 123 ? -9.263 0.159 25.155 1.00 74.06 123 GLU A O 1
ATOM 1065 N N . THR A 1 124 ? -8.645 0.852 23.121 1.00 76.06 124 THR A N 1
ATOM 1066 C CA . THR A 1 124 ? -9.971 0.780 22.484 1.00 76.06 124 THR A CA 1
ATOM 1067 C C . THR A 1 124 ? -10.002 0.049 21.135 1.00 76.06 124 THR A C 1
ATOM 1069 O O . THR A 1 124 ? -11.094 -0.182 20.616 1.00 76.06 124 THR A O 1
ATOM 1072 N N . HIS A 1 125 ? -8.855 -0.273 20.523 1.00 75.00 125 HIS A N 1
ATOM 1073 C CA . HIS A 1 125 ? -8.776 -0.851 19.174 1.00 75.00 125 HIS A CA 1
ATOM 1074 C C . HIS A 1 125 ? -7.356 -1.316 18.819 1.00 75.00 125 HIS A C 1
ATOM 1076 O O . HIS A 1 125 ? -6.378 -0.836 19.376 1.00 75.00 125 HIS A O 1
ATOM 1082 N N . ILE A 1 126 ? -7.232 -2.170 17.803 1.00 79.62 126 ILE A N 1
ATOM 1083 C CA . ILE A 1 126 ? -5.938 -2.497 17.192 1.00 79.62 126 ILE A CA 1
ATOM 1084 C C . ILE A 1 126 ? -5.733 -1.596 15.967 1.00 79.62 126 ILE A C 1
ATOM 1086 O O . ILE A 1 126 ? -6.620 -1.494 15.115 1.00 79.62 126 ILE A O 1
ATOM 1090 N N . GLU A 1 127 ? -4.566 -0.963 15.857 1.00 84.06 127 GLU A N 1
ATOM 1091 C CA . GLU A 1 127 ? -4.089 -0.359 14.611 1.00 84.06 127 GLU A CA 1
ATOM 1092 C C . GLU A 1 127 ? -3.100 -1.313 13.938 1.00 84.06 127 GLU A C 1
ATOM 1094 O O . GLU A 1 127 ? -2.150 -1.775 14.565 1.00 84.06 127 GLU A O 1
ATOM 1099 N N . THR A 1 128 ? -3.267 -1.577 12.646 1.00 86.56 128 THR A N 1
ATOM 1100 C CA . THR A 1 128 ? -2.241 -2.223 11.817 1.00 86.56 128 THR A CA 1
ATOM 1101 C C . THR A 1 128 ? -1.813 -1.267 10.712 1.00 86.56 128 THR A C 1
ATOM 1103 O O . THR A 1 128 ? -2.636 -0.872 9.889 1.00 86.56 128 THR A O 1
ATOM 1106 N N . THR A 1 129 ? -0.532 -0.912 10.664 1.00 89.69 129 THR A N 1
ATOM 1107 C CA . THR A 1 129 ? 0.053 -0.119 9.578 1.00 89.69 129 THR A CA 1
ATOM 1108 C C . THR A 1 129 ? 0.943 -1.013 8.728 1.00 89.69 129 THR A C 1
ATOM 1110 O O . THR A 1 129 ? 1.888 -1.617 9.225 1.00 89.69 129 THR A O 1
ATOM 1113 N N . GLU A 1 130 ? 0.654 -1.105 7.436 1.00 92.38 130 GLU A N 1
ATOM 1114 C CA . GLU A 1 130 ? 1.468 -1.834 6.463 1.00 92.38 130 GLU A CA 1
ATOM 1115 C C . GLU A 1 130 ? 2.228 -0.840 5.588 1.00 92.38 130 GLU A C 1
ATOM 1117 O O . GLU A 1 130 ? 1.617 0.086 5.048 1.00 92.38 130 GLU A O 1
ATOM 1122 N N . ARG A 1 131 ? 3.543 -1.022 5.417 1.00 93.31 131 ARG A N 1
ATOM 1123 C CA . ARG A 1 131 ? 4.376 -0.125 4.605 1.00 93.31 131 ARG A CA 1
ATOM 1124 C C . ARG A 1 131 ? 5.190 -0.873 3.556 1.00 93.31 131 ARG A C 1
ATOM 1126 O O . ARG A 1 131 ? 5.810 -1.896 3.843 1.00 93.31 131 ARG A O 1
ATOM 1133 N N . TYR A 1 132 ? 5.237 -0.305 2.353 1.00 93.94 132 TYR A N 1
ATOM 1134 C CA . TYR A 1 132 ? 6.204 -0.661 1.318 1.00 93.94 132 TYR A CA 1
ATOM 1135 C C . TYR A 1 132 ? 7.087 0.553 1.018 1.00 93.94 132 TYR A C 1
ATOM 1137 O O . TYR A 1 132 ? 6.600 1.577 0.533 1.00 93.94 132 TYR A O 1
ATOM 1145 N N . TYR A 1 133 ? 8.386 0.419 1.271 1.00 92.69 133 TYR A N 1
ATOM 1146 C CA . TYR A 1 133 ? 9.407 1.372 0.847 1.00 92.69 133 TYR A CA 1
ATOM 1147 C C . TYR A 1 133 ? 9.977 0.892 -0.485 1.00 92.69 133 TYR A C 1
ATOM 1149 O O . TYR A 1 133 ? 10.518 -0.214 -0.568 1.00 92.69 133 TYR A O 1
ATOM 1157 N N . LEU A 1 134 ? 9.828 1.708 -1.525 1.00 91.00 134 LEU A N 1
ATOM 1158 C CA . LEU A 1 134 ? 10.170 1.367 -2.901 1.00 91.00 134 LEU A CA 1
ATOM 1159 C C . LEU A 1 134 ? 11.290 2.289 -3.402 1.00 91.00 134 LEU A C 1
ATOM 1161 O O . LEU A 1 134 ? 11.091 3.497 -3.568 1.00 91.00 134 LEU A O 1
ATOM 1165 N N . GLY A 1 135 ? 12.471 1.716 -3.627 1.00 88.00 135 GLY A N 1
ATOM 1166 C CA . GLY A 1 135 ? 13.617 2.380 -4.245 1.00 88.00 135 GLY A CA 1
ATOM 1167 C C . GLY A 1 135 ? 13.571 2.261 -5.768 1.00 88.00 135 GLY A C 1
ATOM 1168 O O . GL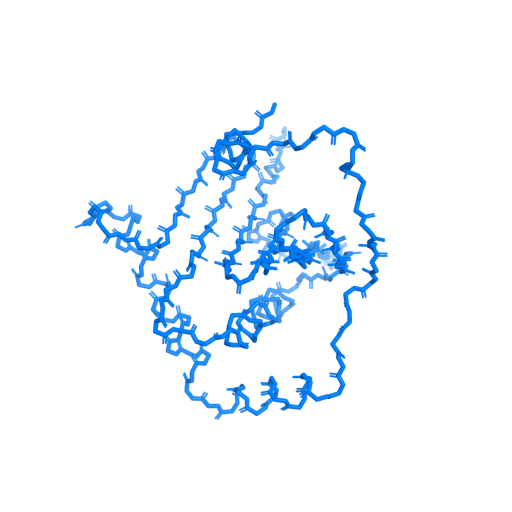Y A 1 135 ? 12.968 1.334 -6.305 1.00 88.00 135 GLY A O 1
ATOM 1169 N N . PHE A 1 136 ? 14.203 3.191 -6.482 1.00 83.00 136 PHE A N 1
ATOM 1170 C CA . PHE A 1 136 ? 14.478 3.004 -7.910 1.00 83.00 136 PHE A CA 1
ATOM 1171 C C . PHE A 1 136 ? 15.738 2.135 -8.073 1.00 83.00 136 PHE A C 1
ATOM 1173 O O . PHE A 1 136 ? 16.573 2.117 -7.171 1.00 83.00 136 PHE A O 1
ATOM 1180 N N . SER A 1 137 ? 15.875 1.378 -9.167 1.00 70.38 137 SER A N 1
ATOM 1181 C CA . SER A 1 137 ? 17.100 0.598 -9.405 1.00 70.38 137 SER A CA 1
ATOM 1182 C C . SER A 1 137 ? 18.201 1.448 -10.048 1.00 70.38 137 SER A C 1
ATOM 1184 O O . SER A 1 137 ? 18.025 1.950 -11.158 1.00 70.38 137 SER A O 1
ATOM 1186 N N . ASP A 1 138 ? 19.359 1.537 -9.392 1.00 59.25 138 ASP A N 1
ATOM 1187 C CA . ASP A 1 138 ? 20.579 2.173 -9.916 1.00 59.25 138 ASP A CA 1
ATOM 1188 C C . ASP A 1 138 ? 21.366 1.244 -10.875 1.00 59.25 138 ASP A C 1
ATOM 1190 O O . ASP A 1 138 ? 22.591 1.314 -10.981 1.00 59.25 138 ASP A O 1
ATOM 1194 N N . GLU A 1 139 ? 20.685 0.349 -11.602 1.00 56.38 139 GLU A N 1
ATOM 1195 C CA . GLU A 1 139 ? 21.296 -0.455 -12.669 1.00 56.38 139 GLU A CA 1
ATOM 1196 C C . GLU A 1 139 ? 21.642 0.421 -13.887 1.00 56.38 139 GLU A C 1
ATOM 1198 O O . GLU A 1 139 ? 20.922 0.490 -14.890 1.00 56.38 139 GLU A O 1
ATOM 1203 N N . PHE A 1 140 ? 22.789 1.097 -13.794 1.00 54.88 140 PHE A N 1
ATOM 1204 C CA . PHE A 1 140 ? 23.377 1.927 -14.841 1.00 54.88 140 PHE A CA 1
ATOM 1205 C C . PHE A 1 140 ? 23.725 1.111 -16.096 1.00 54.88 140 PHE A C 1
ATOM 1207 O O . PHE A 1 140 ? 24.876 0.743 -16.338 1.00 54.88 140 PHE A O 1
ATOM 1214 N N . ARG A 1 141 ? 22.739 0.898 -16.974 1.00 52.91 141 ARG A N 1
ATOM 1215 C CA . ARG A 1 141 ? 23.003 0.554 -18.376 1.00 52.91 141 ARG A CA 1
ATOM 1216 C C . ARG A 1 141 ? 23.784 1.702 -19.008 1.00 52.91 141 ARG A C 1
ATOM 1218 O O . ARG A 1 141 ? 23.217 2.759 -19.278 1.00 52.91 141 ARG A O 1
ATOM 1225 N N . VAL A 1 142 ? 25.082 1.501 -19.227 1.00 47.94 142 VAL A N 1
ATOM 1226 C CA . VAL A 1 142 ? 25.989 2.500 -19.811 1.00 47.94 142 VAL A CA 1
ATOM 1227 C C . VAL A 1 142 ? 25.416 3.007 -21.143 1.00 47.94 142 VAL A C 1
ATOM 1229 O O . VAL A 1 142 ? 25.154 2.224 -22.051 1.00 47.94 142 VAL A O 1
ATOM 1232 N N . GLY A 1 143 ? 25.172 4.319 -21.236 1.00 56.31 143 GLY A N 1
ATOM 1233 C CA . GLY A 1 143 ? 24.533 4.969 -22.393 1.00 56.31 143 GLY A CA 1
ATOM 1234 C C . GLY A 1 143 ? 22.993 5.016 -22.379 1.00 56.31 143 GLY A C 1
ATOM 1235 O O . GLY A 1 143 ? 22.400 5.689 -23.221 1.00 56.31 143 GLY A O 1
ATOM 1236 N N . GLY A 1 144 ? 22.325 4.360 -21.428 1.00 59.16 144 GLY A N 1
ATOM 1237 C CA . GLY A 1 144 ? 20.868 4.384 -21.278 1.00 59.16 144 GLY A CA 1
ATOM 1238 C C . GLY A 1 144 ? 20.348 5.653 -20.592 1.00 59.16 144 GLY A C 1
ATOM 1239 O O . GLY A 1 144 ? 20.875 6.086 -19.569 1.00 59.16 144 GLY A O 1
ATOM 1240 N N . ARG A 1 145 ? 19.263 6.242 -21.116 1.00 58.09 145 ARG A N 1
ATOM 1241 C CA . ARG A 1 145 ? 18.527 7.315 -20.425 1.00 58.09 145 ARG A CA 1
ATOM 1242 C C . ARG A 1 145 ? 17.583 6.714 -19.385 1.00 58.09 145 ARG A C 1
ATOM 1244 O O . ARG A 1 145 ? 16.623 6.037 -19.747 1.00 58.09 145 ARG A O 1
ATOM 1251 N N . ILE A 1 146 ? 17.825 6.999 -18.109 1.00 61.38 146 ILE A N 1
ATOM 1252 C CA . ILE A 1 146 ? 16.931 6.605 -17.015 1.00 61.38 146 ILE A CA 1
ATOM 1253 C C . ILE A 1 146 ? 15.743 7.576 -16.952 1.00 61.38 146 ILE A C 1
ATOM 1255 O O . ILE A 1 146 ? 15.923 8.783 -16.799 1.00 61.38 146 ILE A O 1
ATOM 1259 N N . HIS A 1 147 ? 14.521 7.047 -17.044 1.00 64.25 147 HIS A N 1
ATOM 1260 C CA . HIS A 1 147 ? 13.269 7.805 -16.924 1.00 64.25 147 HIS A CA 1
ATOM 1261 C C . HIS A 1 147 ? 12.675 7.693 -15.508 1.00 64.25 147 HIS A C 1
ATOM 1263 O O . HIS A 1 147 ? 11.538 7.266 -15.319 1.00 64.25 147 HIS A O 1
ATOM 1269 N N . GLN A 1 148 ? 13.460 8.079 -14.500 1.00 68.00 148 GLN A N 1
ATOM 1270 C CA . GLN A 1 148 ? 13.013 8.115 -13.107 1.00 68.00 148 GLN A CA 1
ATOM 1271 C C . GLN A 1 148 ? 11.901 9.165 -12.932 1.00 68.00 148 GLN A C 1
ATOM 1273 O O . GLN A 1 148 ? 12.128 10.359 -13.129 1.00 68.00 148 GLN A O 1
ATOM 1278 N N . LEU A 1 149 ? 10.695 8.728 -12.555 1.00 68.75 149 LEU A N 1
ATOM 1279 C CA . LEU A 1 149 ? 9.542 9.623 -12.369 1.00 68.75 149 LEU A CA 1
ATOM 1280 C C . LEU A 1 149 ? 9.547 10.323 -10.999 1.00 68.75 149 LEU A C 1
ATOM 1282 O O . LEU A 1 149 ? 9.115 11.471 -10.885 1.00 68.75 149 LEU A O 1
ATOM 1286 N N . TYR A 1 150 ? 10.030 9.630 -9.966 1.00 73.88 150 TYR A N 1
ATOM 1287 C CA . TYR A 1 150 ? 10.046 10.075 -8.570 1.00 73.88 150 TYR A CA 1
ATOM 1288 C C . TYR A 1 150 ? 11.300 9.563 -7.843 1.00 73.88 150 TYR A C 1
ATOM 1290 O O . TYR A 1 150 ? 11.928 8.598 -8.282 1.00 73.88 150 TYR A O 1
ATOM 1298 N N . GLY A 1 151 ? 11.628 10.158 -6.692 1.00 80.44 151 GLY A N 1
ATOM 1299 C CA . GLY A 1 151 ? 12.575 9.558 -5.747 1.00 80.44 151 GLY A CA 1
ATOM 1300 C C . GLY A 1 151 ? 11.976 8.317 -5.073 1.00 80.44 151 GLY A C 1
ATOM 1301 O O . GLY A 1 151 ? 11.047 7.701 -5.598 1.00 80.44 151 GLY A O 1
ATOM 1302 N N . SER A 1 152 ? 12.480 7.957 -3.893 1.00 84.44 152 SER A N 1
ATOM 1303 C CA . SER A 1 152 ? 11.930 6.846 -3.108 1.00 84.44 152 SER A CA 1
ATOM 1304 C C . SER A 1 152 ? 10.433 7.039 -2.828 1.00 84.44 152 SER A C 1
ATOM 1306 O O . SER A 1 152 ? 9.981 8.132 -2.471 1.00 84.44 152 SER A O 1
ATOM 1308 N N . LEU A 1 153 ? 9.651 5.974 -2.968 1.00 88.19 153 LEU A N 1
ATOM 1309 C CA . LEU A 1 153 ? 8.207 5.992 -2.743 1.00 88.19 153 LEU A CA 1
ATOM 1310 C C . LEU A 1 153 ? 7.871 5.213 -1.468 1.00 88.19 153 LEU A C 1
ATOM 1312 O O . LEU A 1 153 ? 8.398 4.128 -1.242 1.00 88.19 153 LEU A O 1
ATOM 1316 N N . LEU A 1 154 ? 6.986 5.766 -0.642 1.00 90.12 154 LEU A N 1
ATOM 1317 C CA . LEU A 1 154 ? 6.424 5.108 0.534 1.00 90.12 154 LEU A CA 1
ATOM 1318 C C . LEU A 1 154 ? 4.931 4.875 0.302 1.00 90.12 154 LEU A C 1
ATOM 1320 O O . LEU A 1 154 ? 4.147 5.823 0.211 1.00 90.12 154 LEU A O 1
ATOM 1324 N N . LEU A 1 155 ? 4.535 3.610 0.238 1.00 91.38 155 LEU A N 1
ATOM 1325 C CA . LEU A 1 155 ? 3.137 3.208 0.331 1.00 91.38 155 LEU A CA 1
ATOM 1326 C C . LEU A 1 155 ? 2.846 2.875 1.794 1.00 91.38 155 LEU A C 1
ATOM 1328 O O . LEU A 1 155 ? 3.584 2.093 2.381 1.00 91.38 155 LEU A O 1
ATOM 1332 N N . GLU A 1 156 ? 1.779 3.426 2.365 1.00 91.12 156 GLU A N 1
ATOM 1333 C CA . GLU A 1 156 ? 1.351 3.169 3.744 1.00 91.12 156 GLU A CA 1
ATOM 1334 C C . GLU A 1 156 ? -0.162 2.894 3.776 1.00 91.12 156 GLU A C 1
ATOM 1336 O O . GLU A 1 156 ? -0.960 3.742 3.381 1.00 91.12 156 GLU A O 1
ATOM 1341 N N . LEU A 1 157 ? -0.578 1.711 4.224 1.00 89.19 157 LEU A N 1
ATOM 1342 C CA . LEU A 1 157 ? -1.980 1.332 4.428 1.00 89.19 157 LEU A CA 1
ATOM 1343 C C . LEU A 1 157 ? -2.244 1.258 5.935 1.00 89.19 157 LEU A C 1
ATOM 1345 O O . LEU A 1 157 ? -1.571 0.497 6.626 1.00 89.19 157 LEU A O 1
ATOM 1349 N N . GLN A 1 158 ? -3.216 2.019 6.445 1.00 86.56 158 GLN A N 1
ATOM 1350 C CA . GLN A 1 158 ? -3.538 2.059 7.874 1.00 86.56 158 GLN A CA 1
ATOM 1351 C C . GLN A 1 158 ? -4.917 1.437 8.130 1.00 86.56 158 GLN A C 1
ATOM 1353 O O . GLN A 1 158 ? -5.962 1.913 7.679 1.00 86.56 158 GLN A O 1
ATOM 1358 N N . LEU A 1 159 ? -4.906 0.339 8.874 1.00 81.12 159 LEU A N 1
ATOM 1359 C CA . LEU A 1 159 ? -6.051 -0.485 9.224 1.00 81.12 159 LEU A CA 1
ATOM 1360 C C . LEU A 1 159 ? -6.318 -0.341 10.727 1.00 81.12 159 LEU A C 1
ATOM 1362 O O . LEU A 1 159 ? -5.866 -1.145 11.536 1.00 81.12 159 LEU A O 1
ATOM 1366 N N . LEU A 1 160 ? -7.055 0.707 11.095 1.00 74.50 160 LEU A N 1
ATOM 1367 C CA . LEU A 1 160 ? -7.848 0.700 12.329 1.00 74.50 160 LEU A CA 1
ATOM 1368 C C . LEU A 1 160 ? -9.065 -0.217 12.140 1.00 74.50 160 LEU A C 1
ATOM 1370 O O . LEU A 1 160 ? -9.329 -0.672 11.022 1.00 74.50 160 LEU A O 1
ATOM 1374 N N . THR A 1 161 ? -9.870 -0.375 13.200 1.00 60.06 161 THR A N 1
ATOM 1375 C CA . THR A 1 161 ? -11.238 -0.927 13.156 1.00 60.06 161 THR A CA 1
ATOM 1376 C C . THR A 1 161 ? -11.967 -0.512 11.874 1.00 60.06 161 THR A C 1
ATOM 1378 O O . THR A 1 161 ? -12.486 -1.385 11.184 1.00 60.06 161 THR A O 1
ATOM 1381 N N . LEU A 1 162 ? -11.878 0.784 11.506 1.00 48.19 162 LEU A N 1
ATOM 1382 C CA . LEU A 1 162 ? -11.789 1.298 10.124 1.00 48.19 162 LEU A CA 1
ATOM 1383 C C . LEU A 1 162 ? -10.907 2.593 10.113 1.00 48.19 162 LEU A C 1
ATOM 1385 O O . LEU A 1 162 ? -11.001 3.333 11.086 1.00 48.19 162 LEU A O 1
ATOM 1389 N N . LYS A 1 163 ? -10.118 3.048 9.107 1.00 56.47 163 LYS A N 1
ATOM 1390 C CA . LYS A 1 163 ? -9.458 2.485 7.886 1.00 56.47 163 LYS A CA 1
ATOM 1391 C C . LYS A 1 163 ? -8.998 3.638 6.945 1.00 56.47 163 LYS A C 1
ATOM 1393 O O . LYS A 1 163 ? -9.774 4.569 6.747 1.00 56.47 163 LYS A O 1
ATOM 1398 N N . CYS A 1 164 ? -7.824 3.584 6.293 1.00 54.53 164 CYS A N 1
ATOM 1399 C CA . CYS A 1 164 ? -7.436 4.469 5.161 1.00 54.53 164 CYS A CA 1
ATOM 1400 C C . CYS A 1 164 ? -6.180 3.984 4.385 1.00 54.53 164 CYS A C 1
ATOM 1402 O O . CYS A 1 164 ? -5.466 3.096 4.844 1.00 54.53 164 CYS A O 1
ATOM 1404 N N . LEU A 1 165 ? -5.886 4.575 3.213 1.00 57.34 165 LEU A N 1
ATOM 1405 C CA . LEU A 1 165 ? -4.679 4.307 2.406 1.00 57.34 165 LEU A CA 1
ATOM 1406 C C . LEU A 1 165 ? -3.924 5.600 2.061 1.00 57.34 165 LEU A C 1
ATOM 1408 O O . LEU A 1 165 ? -4.506 6.555 1.558 1.00 57.34 165 LEU A O 1
ATOM 1412 N N . ARG A 1 166 ? -2.605 5.625 2.246 1.00 62.28 166 ARG A N 1
ATOM 1413 C CA . ARG A 1 166 ? -1.736 6.791 2.054 1.00 62.28 166 ARG A CA 1
ATOM 1414 C C . ARG A 1 166 ? -0.567 6.479 1.110 1.00 62.28 166 ARG A C 1
ATOM 1416 O O . ARG A 1 166 ? 0.374 5.772 1.452 1.00 62.28 166 ARG A O 1
ATOM 1423 N N . LEU A 1 167 ? -0.572 7.099 -0.066 1.00 60.12 167 LEU A N 1
ATOM 1424 C CA . LEU A 1 167 ? 0.551 7.115 -1.004 1.00 60.12 167 LEU A CA 1
ATOM 1425 C C . LEU A 1 167 ? 1.432 8.346 -0.723 1.00 60.12 167 LEU A C 1
ATOM 1427 O O . LEU A 1 167 ? 1.027 9.479 -0.972 1.00 60.12 167 LEU A O 1
ATOM 1431 N N . THR A 1 168 ? 2.648 8.148 -0.217 1.00 61.09 168 THR A N 1
ATOM 1432 C CA . THR A 1 168 ? 3.613 9.227 0.058 1.00 61.09 168 THR A CA 1
ATOM 1433 C C . THR A 1 168 ? 4.806 9.121 -0.892 1.00 61.09 168 THR A C 1
ATOM 1435 O O . THR A 1 168 ? 5.728 8.343 -0.667 1.00 61.09 168 THR A O 1
ATOM 1438 N N . GLY A 1 169 ? 4.825 9.928 -1.954 1.00 55.91 169 GLY A N 1
ATOM 1439 C CA . GLY A 1 169 ? 5.993 10.026 -2.827 1.00 55.91 169 GLY A CA 1
ATOM 1440 C C . GLY A 1 169 ? 7.008 11.038 -2.300 1.00 55.91 169 GLY A C 1
ATOM 1441 O O . GLY A 1 169 ? 6.660 12.198 -2.060 1.00 55.91 169 GLY A O 1
ATOM 1442 N N . PHE A 1 170 ? 8.274 10.644 -2.160 1.00 48.56 170 PHE A N 1
ATOM 1443 C CA . PHE A 1 170 ? 9.355 11.602 -1.948 1.00 48.56 170 PHE A CA 1
ATOM 1444 C C . PHE A 1 170 ? 9.935 12.009 -3.300 1.00 48.56 170 PHE A C 1
ATOM 1446 O O . PHE A 1 170 ? 10.286 11.177 -4.135 1.00 48.56 170 PHE A O 1
ATOM 1453 N N . VAL A 1 171 ? 10.044 13.317 -3.524 1.00 41.41 171 VAL A N 1
ATOM 1454 C CA . VAL A 1 171 ? 10.796 13.850 -4.661 1.00 41.41 171 VAL A CA 1
ATOM 1455 C C . VAL A 1 171 ? 12.101 14.360 -4.090 1.00 41.41 171 VAL A C 1
ATOM 1457 O O . VAL A 1 171 ? 12.247 15.544 -3.787 1.00 41.41 171 VAL A O 1
ATOM 1460 N N . VAL A 1 172 ? 13.051 13.438 -3.936 1.00 36.69 172 VAL A N 1
ATOM 1461 C CA . VAL A 1 172 ? 14.458 13.813 -3.822 1.00 36.69 172 VAL A CA 1
ATOM 1462 C C . VAL A 1 172 ? 14.819 14.463 -5.152 1.00 36.69 172 VAL A C 1
ATOM 1464 O O . VAL A 1 172 ? 15.084 13.781 -6.140 1.00 36.69 172 VAL A O 1
ATOM 1467 N N . LYS A 1 173 ? 14.778 15.798 -5.205 1.00 33.03 173 LYS A N 1
ATOM 1468 C CA . LYS A 1 173 ? 15.489 16.520 -6.256 1.00 33.03 173 LYS A CA 1
ATOM 1469 C C . LYS A 1 173 ? 16.951 16.108 -6.133 1.00 33.03 173 LYS A C 1
ATOM 1471 O O . LYS A 1 173 ? 17.580 16.446 -5.132 1.00 33.03 173 LYS A O 1
ATOM 1476 N N . GLN A 1 174 ? 17.499 15.459 -7.158 1.00 34.78 174 GLN A N 1
ATOM 1477 C CA . GLN A 1 174 ? 18.921 15.630 -7.424 1.00 34.78 174 GLN A CA 1
ATOM 1478 C C . GLN A 1 174 ? 19.148 17.133 -7.588 1.00 34.78 174 GLN A C 1
ATOM 1480 O O . GLN A 1 174 ? 18.664 17.746 -8.545 1.00 34.78 174 GLN A O 1
ATOM 1485 N N . LEU A 1 175 ? 19.834 17.728 -6.616 1.00 29.70 175 LEU A N 1
ATOM 1486 C CA . LEU A 1 175 ? 20.521 18.986 -6.833 1.00 29.70 175 LEU A CA 1
ATOM 1487 C C . LEU A 1 175 ? 21.620 18.671 -7.843 1.00 29.70 175 LEU A C 1
ATOM 1489 O O . LEU A 1 175 ? 22.608 18.023 -7.512 1.00 29.70 175 LEU A O 1
ATOM 1493 N N . ARG A 1 176 ? 21.380 19.051 -9.098 1.00 30.61 176 ARG A N 1
ATOM 1494 C CA . ARG A 1 176 ? 22.4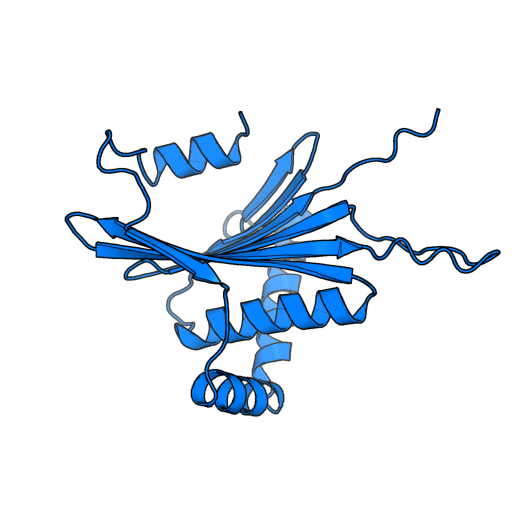66 19.254 -10.044 1.00 30.61 176 ARG A CA 1
ATOM 1495 C C . ARG A 1 176 ? 23.067 20.607 -9.708 1.00 30.61 176 ARG A C 1
ATOM 1497 O O . ARG A 1 176 ? 22.386 21.623 -9.864 1.00 30.61 176 ARG A O 1
ATOM 1504 N N . GLU A 1 177 ? 24.280 20.557 -9.186 1.00 33.91 177 GLU A N 1
ATOM 1505 C CA . GLU A 1 177 ? 25.273 21.613 -9.376 1.00 33.91 177 GLU A CA 1
ATOM 1506 C C . GLU A 1 177 ? 25.695 21.637 -10.861 1.00 33.91 177 GLU A C 1
ATOM 1508 O O . GLU A 1 177 ? 25.616 20.561 -11.509 1.00 33.91 177 GLU A O 1
#